Protein AF-A0A357LC87-F1 (afdb_monomer_lite)

Structure (mmCIF, N/CA/C/O backbone):
data_AF-A0A357LC87-F1
#
_entry.id   AF-A0A357LC87-F1
#
loop_
_atom_site.group_PDB
_atom_site.id
_atom_site.type_symbol
_atom_site.label_atom_id
_atom_site.label_alt_id
_atom_site.label_comp_id
_atom_site.label_asym_id
_atom_site.label_entity_id
_atom_site.label_seq_id
_atom_site.pdbx_PDB_ins_code
_atom_site.Cartn_x
_atom_site.Cartn_y
_atom_site.Cartn_z
_atom_site.occupancy
_atom_site.B_iso_or_equiv
_atom_site.auth_seq_id
_atom_site.auth_comp_id
_atom_site.auth_asym_id
_atom_site.auth_atom_id
_atom_site.pdbx_PDB_model_num
ATOM 1 N N . ASP A 1 1 ? -2.826 4.575 5.246 1.00 96.25 1 ASP A N 1
ATOM 2 C CA . ASP A 1 1 ? -3.792 3.648 5.855 1.00 96.25 1 ASP A CA 1
ATOM 3 C C . ASP A 1 1 ? -3.957 2.447 4.936 1.00 96.25 1 ASP A C 1
ATOM 5 O O . ASP A 1 1 ? -4.585 2.566 3.891 1.00 96.25 1 ASP A O 1
ATOM 9 N N . PHE A 1 2 ? -3.353 1.313 5.291 1.00 97.56 2 PHE A N 1
ATOM 10 C CA . PHE A 1 2 ? -3.422 0.088 4.484 1.00 97.56 2 PHE A CA 1
ATOM 11 C C . PHE A 1 2 ? -4.765 -0.654 4.576 1.00 97.56 2 PHE A C 1
ATOM 13 O O . PHE A 1 2 ? -4.934 -1.678 3.922 1.00 97.56 2 PHE A O 1
ATOM 20 N N . THR A 1 3 ? -5.726 -0.149 5.352 1.00 97.06 3 THR A N 1
ATOM 21 C CA . THR A 1 3 ? -7.097 -0.678 5.392 1.00 97.06 3 THR A CA 1
ATOM 22 C C . THR A 1 3 ? -8.021 0.001 4.377 1.00 97.06 3 THR A C 1
ATOM 24 O O . THR A 1 3 ? -9.088 -0.527 4.077 1.00 97.06 3 THR A O 1
ATOM 27 N N . HIS A 1 4 ? -7.611 1.149 3.821 1.00 98.44 4 HIS A N 1
ATOM 28 C CA . HIS A 1 4 ? -8.342 1.848 2.768 1.00 98.44 4 HIS A CA 1
ATOM 29 C C . HIS A 1 4 ? -7.926 1.301 1.389 1.00 98.44 4 HIS A C 1
ATOM 31 O O . HIS A 1 4 ? -6.772 1.497 0.995 1.00 98.44 4 HIS A O 1
ATOM 37 N N . PRO A 1 5 ? -8.832 0.685 0.600 1.00 98.19 5 PRO A N 1
ATOM 38 C CA . PRO A 1 5 ? -8.463 0.000 -0.644 1.00 98.19 5 PRO A CA 1
ATOM 39 C C . PRO A 1 5 ? -7.743 0.892 -1.665 1.00 98.19 5 PRO A C 1
ATOM 41 O O . PRO A 1 5 ? -6.733 0.491 -2.238 1.00 98.19 5 PRO A O 1
ATOM 44 N N . GLU A 1 6 ? -8.214 2.126 -1.860 1.00 98.69 6 GLU A N 1
ATOM 45 C CA . GLU A 1 6 ? -7.580 3.055 -2.808 1.00 98.69 6 GLU A CA 1
ATOM 46 C C . GLU A 1 6 ? -6.209 3.550 -2.333 1.00 98.69 6 GLU A C 1
ATOM 48 O O . GLU A 1 6 ? -5.278 3.606 -3.131 1.00 98.69 6 GLU A O 1
ATOM 53 N N . ALA A 1 7 ? -6.038 3.844 -1.036 1.00 98.62 7 ALA A N 1
ATOM 54 C CA . ALA A 1 7 ? -4.738 4.226 -0.485 1.00 98.62 7 ALA A CA 1
ATOM 55 C C . ALA A 1 7 ? -3.731 3.069 -0.564 1.00 98.62 7 ALA A C 1
ATOM 57 O O . ALA A 1 7 ? -2.556 3.295 -0.855 1.00 98.62 7 ALA A O 1
ATOM 58 N N . TYR A 1 8 ? -4.198 1.834 -0.352 1.00 98.75 8 TYR A N 1
ATOM 59 C CA . TYR A 1 8 ? -3.400 0.625 -0.534 1.00 98.75 8 TYR A CA 1
ATOM 60 C C . TYR A 1 8 ? -2.928 0.488 -1.987 1.00 98.75 8 TYR A C 1
ATOM 62 O O . TYR A 1 8 ? -1.730 0.370 -2.238 1.00 98.75 8 TYR A O 1
ATOM 70 N N . ALA A 1 9 ? -3.852 0.567 -2.951 1.00 98.75 9 ALA A N 1
ATOM 71 C CA . ALA A 1 9 ? -3.531 0.464 -4.374 1.00 98.75 9 ALA A CA 1
ATOM 72 C C . ALA A 1 9 ? -2.582 1.581 -4.832 1.00 98.75 9 ALA A C 1
ATOM 74 O O . ALA A 1 9 ? -1.592 1.309 -5.510 1.00 98.75 9 ALA A O 1
ATOM 75 N N . PHE A 1 10 ? -2.845 2.817 -4.405 1.00 98.69 10 PHE A N 1
ATOM 76 C CA . PHE A 1 10 ? -1.994 3.970 -4.677 1.00 98.69 10 PHE A CA 1
ATOM 77 C C . PHE A 1 10 ? -0.567 3.768 -4.158 1.00 98.69 10 PHE A C 1
ATOM 79 O O . PHE A 1 10 ? 0.389 3.997 -4.897 1.00 98.69 10 PHE A O 1
ATOM 86 N N . TRP A 1 11 ? -0.411 3.334 -2.901 1.00 98.56 11 TRP A N 1
ATOM 87 C CA . TRP A 1 11 ? 0.914 3.145 -2.310 1.00 98.56 11 TRP A CA 1
ATOM 88 C C . TRP A 1 11 ? 1.669 1.984 -2.957 1.00 98.56 11 TRP A C 1
ATOM 90 O O . TRP A 1 11 ? 2.846 2.133 -3.279 1.00 98.56 11 TRP A O 1
ATOM 100 N N . ARG A 1 12 ? 0.996 0.854 -3.216 1.00 98.56 12 ARG A N 1
ATOM 101 C CA . ARG A 1 12 ? 1.579 -0.277 -3.955 1.00 98.56 12 ARG A CA 1
ATOM 102 C C . ARG A 1 12 ? 2.111 0.188 -5.311 1.00 98.56 12 ARG A C 1
ATOM 104 O O . ARG A 1 12 ? 3.289 -0.002 -5.604 1.00 98.56 12 ARG A O 1
ATOM 111 N N . ASP A 1 13 ? 1.269 0.850 -6.101 1.00 98.56 13 ASP A N 1
ATOM 112 C CA . ASP A 1 13 ? 1.580 1.183 -7.494 1.00 98.56 13 ASP A CA 1
ATOM 113 C C . ASP A 1 13 ? 2.614 2.315 -7.620 1.00 98.56 13 ASP A C 1
ATOM 115 O O . ASP A 1 13 ? 3.296 2.409 -8.638 1.00 98.56 13 ASP A O 1
ATOM 119 N N . ARG A 1 14 ? 2.837 3.111 -6.564 1.00 98.00 14 ARG A N 1
ATOM 120 C CA . ARG A 1 14 ? 3.906 4.124 -6.525 1.00 98.00 14 ARG A CA 1
ATOM 121 C C . ARG A 1 14 ? 5.321 3.541 -6.615 1.00 98.00 14 ARG A C 1
ATOM 123 O O . ARG A 1 14 ? 6.240 4.260 -6.990 1.00 98.00 14 ARG A O 1
ATOM 130 N N . HIS A 1 15 ? 5.507 2.260 -6.299 1.00 98.12 15 HIS A N 1
ATOM 131 C CA . HIS A 1 15 ? 6.814 1.612 -6.423 1.00 98.12 15 HIS A CA 1
ATOM 132 C C . HIS A 1 15 ? 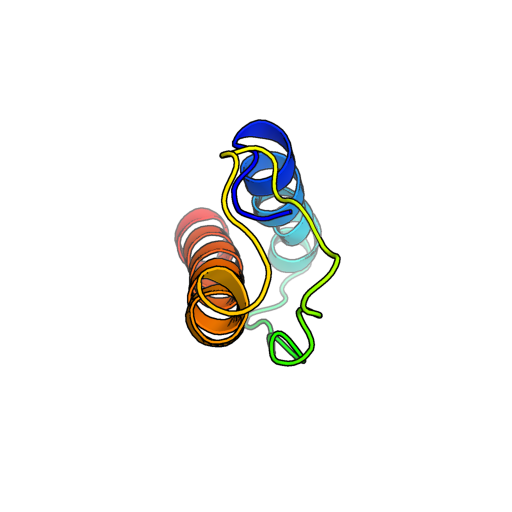7.160 1.260 -7.875 1.00 98.12 15 HIS A C 1
ATOM 134 O O . HIS A 1 15 ? 8.327 1.006 -8.154 1.00 98.12 15 HIS A O 1
ATOM 140 N N . LYS A 1 16 ? 6.188 1.268 -8.803 1.00 98.31 16 LYS A N 1
ATOM 141 C CA . LYS A 1 16 ? 6.422 0.932 -10.215 1.00 98.31 16 LYS A CA 1
ATOM 142 C C . LYS A 1 16 ? 7.556 1.760 -10.816 1.00 98.31 16 LYS A C 1
ATOM 144 O O . LYS A 1 16 ? 8.446 1.194 -11.433 1.00 98.31 16 LYS A O 1
ATOM 149 N N . ASP A 1 17 ? 7.553 3.069 -10.581 1.00 98.12 17 ASP A N 1
ATOM 150 C CA . ASP A 1 17 ? 8.562 3.973 -11.142 1.00 98.12 17 ASP A CA 1
ATOM 151 C C . ASP A 1 17 ? 9.981 3.636 -10.648 1.00 98.12 17 ASP A C 1
ATOM 153 O O . ASP A 1 17 ? 10.951 3.887 -11.355 1.00 98.12 17 ASP A O 1
ATOM 157 N N . LEU A 1 18 ? 10.118 3.041 -9.453 1.00 98.31 18 LEU A N 1
ATOM 158 C CA . LEU A 1 18 ? 11.404 2.563 -8.935 1.00 98.31 18 LEU A CA 1
ATOM 159 C C . LEU A 1 18 ? 11.862 1.295 -9.666 1.00 98.31 18 LEU A C 1
ATOM 161 O O . LEU A 1 18 ? 13.028 1.190 -10.043 1.00 98.31 18 LEU A O 1
ATOM 165 N N . PHE A 1 19 ? 10.951 0.348 -9.896 1.00 98.25 19 PHE A N 1
ATOM 166 C CA . PHE A 1 19 ? 11.255 -0.865 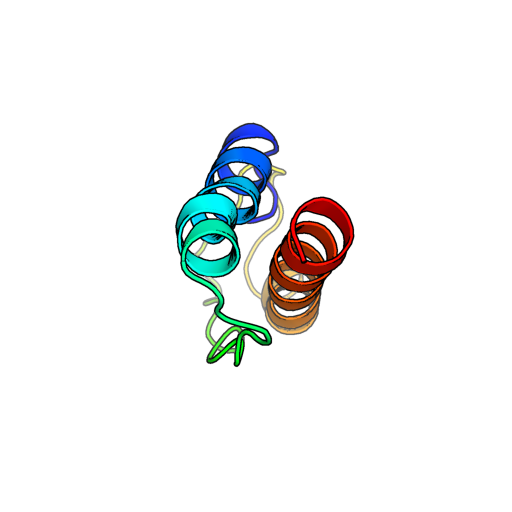-10.660 1.00 98.25 19 PHE A CA 1
ATOM 167 C C . PHE A 1 19 ? 11.559 -0.546 -12.134 1.00 98.25 19 PHE A C 1
ATOM 169 O O . PHE A 1 19 ? 12.511 -1.085 -12.691 1.00 98.25 19 PHE A O 1
ATOM 176 N N . ASP A 1 20 ? 10.844 0.409 -12.742 1.00 98.12 20 ASP A N 1
ATOM 177 C CA . ASP A 1 20 ? 11.070 0.852 -14.127 1.00 98.12 20 ASP A CA 1
ATOM 178 C C . ASP A 1 20 ? 12.488 1.418 -14.357 1.00 98.12 20 ASP A C 1
ATOM 180 O O . ASP A 1 20 ? 13.000 1.355 -15.476 1.00 98.12 20 ASP A O 1
ATOM 184 N N . ILE A 1 21 ? 13.135 1.962 -13.316 1.00 98.38 21 ILE A N 1
ATOM 185 C CA . ILE A 1 21 ? 14.521 2.466 -13.380 1.00 98.38 21 ILE A CA 1
ATOM 186 C C . ILE A 1 21 ? 15.570 1.431 -12.937 1.00 98.38 21 ILE A C 1
ATOM 188 O O . ILE A 1 21 ? 16.753 1.765 -12.860 1.00 98.38 21 ILE A O 1
ATOM 192 N N . GLY A 1 22 ? 15.156 0.191 -12.658 1.00 98.06 22 GLY A N 1
ATOM 193 C CA . GLY A 1 22 ? 16.045 -0.930 -12.347 1.00 98.06 22 GLY A CA 1
ATOM 194 C C . GLY A 1 22 ? 16.348 -1.148 -10.862 1.00 98.06 22 GLY A C 1
ATOM 195 O O . GLY A 1 22 ? 17.378 -1.732 -10.544 1.00 98.06 22 GLY A O 1
ATOM 196 N N . VAL A 1 23 ? 15.508 -0.673 -9.935 1.00 98.38 23 VAL A N 1
ATOM 197 C CA . VAL A 1 23 ? 15.616 -1.074 -8.519 1.00 98.38 23 VAL A CA 1
ATOM 198 C C . VAL A 1 23 ? 15.122 -2.512 -8.356 1.00 98.38 23 VAL A C 1
ATOM 200 O O . VAL A 1 23 ? 13.949 -2.770 -8.582 1.00 98.38 23 VAL A O 1
ATOM 203 N N . ASP A 1 24 ? 15.974 -3.429 -7.890 1.00 96.81 24 ASP A N 1
ATOM 204 C CA . ASP A 1 24 ? 15.610 -4.853 -7.746 1.00 96.81 24 ASP A CA 1
ATOM 205 C C . ASP A 1 24 ? 14.918 -5.204 -6.414 1.00 96.81 24 ASP A C 1
ATOM 207 O O . ASP A 1 24 ? 14.327 -6.271 -6.257 1.00 96.81 24 ASP A O 1
ATOM 211 N N . MET A 1 25 ? 15.030 -4.345 -5.395 1.00 95.88 25 MET A N 1
ATOM 212 C CA . MET A 1 25 ? 14.520 -4.635 -4.052 1.00 95.88 25 MET A CA 1
ATOM 213 C C . MET A 1 25 ? 14.154 -3.361 -3.294 1.00 95.88 25 MET A C 1
ATOM 215 O O . MET A 1 25 ? 14.871 -2.362 -3.330 1.00 95.88 25 MET A O 1
ATOM 219 N N . ILE A 1 26 ? 13.077 -3.444 -2.510 1.00 97.31 26 ILE A N 1
ATOM 220 C CA . ILE A 1 26 ? 12.677 -2.417 -1.548 1.00 97.31 26 ILE A CA 1
ATOM 221 C C . ILE A 1 26 ? 12.931 -2.909 -0.119 1.00 97.31 26 ILE A C 1
ATOM 223 O O . ILE A 1 26 ? 12.407 -3.941 0.299 1.00 97.31 26 ILE A O 1
ATOM 227 N N . LYS A 1 27 ? 13.685 -2.129 0.663 1.00 98.06 27 LYS A N 1
ATOM 228 C 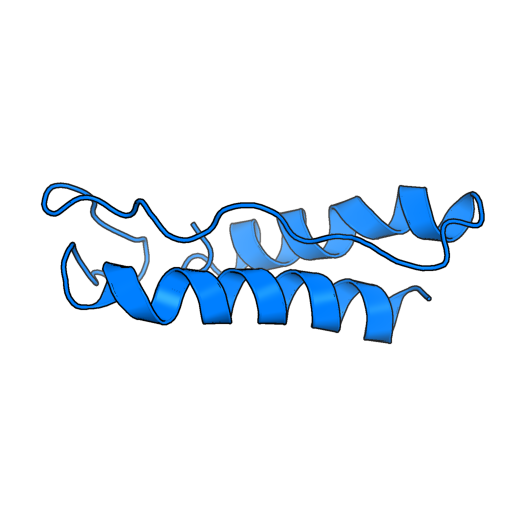CA . LYS A 1 27 ? 13.750 -2.279 2.122 1.00 98.06 27 LYS A CA 1
ATOM 229 C C . LYS A 1 27 ? 12.559 -1.542 2.746 1.00 98.06 27 LYS A C 1
ATOM 231 O O . LYS A 1 27 ? 12.600 -0.323 2.900 1.00 98.06 27 LYS A O 1
ATOM 236 N N . ALA A 1 28 ? 11.515 -2.277 3.115 1.00 96.62 28 ALA A N 1
ATOM 237 C CA . ALA A 1 28 ? 10.344 -1.726 3.793 1.00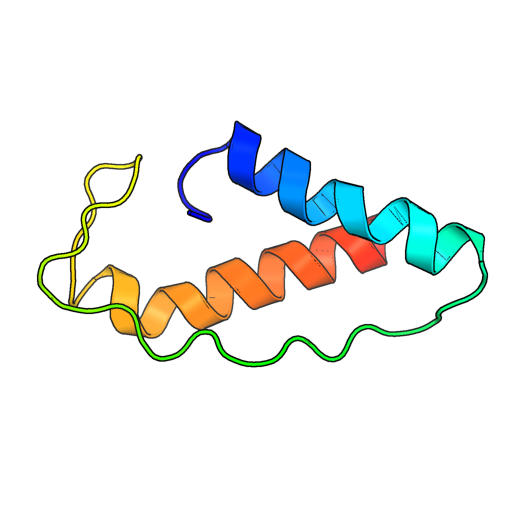 96.62 28 ALA A CA 1
ATOM 238 C C . ALA A 1 28 ? 10.658 -1.421 5.274 1.00 96.62 28 ALA A C 1
ATOM 240 O O . ALA A 1 28 ? 10.716 -2.331 6.095 1.00 96.62 28 ALA A O 1
ATOM 241 N N . ASP A 1 29 ? 10.895 -0.148 5.606 1.00 97.88 29 ASP A N 1
ATOM 242 C CA . ASP A 1 29 ? 11.217 0.304 6.974 1.00 97.88 29 ASP A CA 1
ATOM 243 C C . ASP A 1 29 ? 9.980 0.795 7.752 1.00 97.88 29 ASP A C 1
ATOM 245 O O . ASP A 1 29 ? 8.999 1.210 7.129 1.00 97.88 29 ASP A O 1
ATOM 249 N N . PHE A 1 30 ? 10.057 0.818 9.089 1.00 97.62 30 PHE A N 1
ATOM 250 C CA . PHE A 1 30 ? 8.958 1.127 10.028 1.00 97.62 30 PHE A CA 1
ATOM 251 C C . PHE A 1 30 ? 7.787 0.117 10.006 1.00 97.62 30 PHE A C 1
ATOM 253 O O . PHE A 1 30 ? 7.909 -1.027 9.568 1.00 97.62 30 PHE A O 1
ATOM 260 N N . GLY A 1 31 ? 6.629 0.547 10.516 1.00 95.94 31 GLY A N 1
ATOM 261 C CA . GLY A 1 31 ? 5.381 -0.215 10.582 1.00 95.94 31 GLY A CA 1
ATOM 262 C C . GLY A 1 31 ? 4.939 -0.551 12.007 1.00 95.94 31 GLY A C 1
ATOM 263 O O . GLY A 1 31 ? 3.887 -1.161 12.176 1.00 95.94 31 GLY A O 1
ATOM 264 N N . GLU A 1 32 ? 5.712 -0.146 13.015 1.00 96.19 32 GLU A N 1
ATOM 265 C CA . GLU A 1 32 ? 5.569 -0.545 14.416 1.00 96.19 32 GLU A CA 1
ATOM 266 C 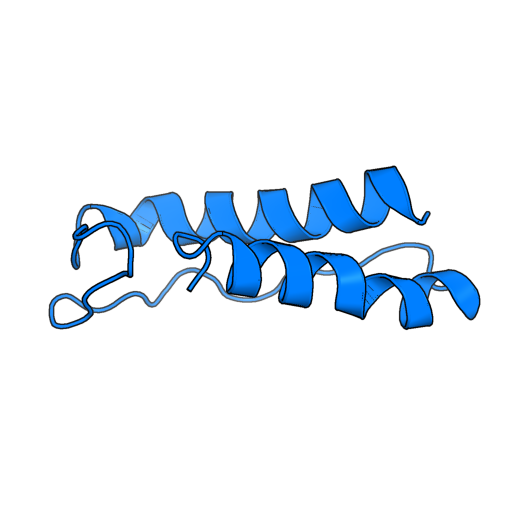C . GLU A 1 32 ? 4.791 0.452 15.294 1.00 96.19 32 GLU A C 1
ATOM 268 O O . GLU A 1 32 ? 4.277 0.072 16.339 1.00 96.19 32 GLU A O 1
ATOM 273 N N . GLN A 1 33 ? 4.660 1.723 14.897 1.00 95.50 33 GLN A N 1
ATOM 274 C CA . GLN A 1 33 ? 4.078 2.781 15.747 1.00 95.50 33 GLN A CA 1
ATOM 275 C C . GLN A 1 33 ? 2.652 3.195 15.350 1.00 95.50 33 GLN A C 1
ATOM 277 O O . GLN A 1 33 ? 2.379 4.370 15.101 1.00 95.50 33 GLN A O 1
ATOM 282 N N . VAL A 1 34 ? 1.704 2.254 15.334 1.00 96.19 34 VAL A N 1
ATOM 283 C CA . VAL A 1 34 ? 0.275 2.629 15.347 1.00 96.19 34 VAL A CA 1
ATOM 284 C C . VAL A 1 34 ? -0.160 2.885 16.790 1.00 96.19 34 VAL A C 1
ATOM 286 O O . VAL A 1 34 ? -0.017 2.009 17.645 1.00 96.19 34 VAL A O 1
ATOM 289 N N . LEU A 1 35 ? -0.674 4.088 17.063 1.00 95.62 35 LEU A N 1
ATOM 290 C CA . LEU A 1 35 ? -1.068 4.537 18.403 1.00 95.62 35 LEU A CA 1
ATOM 291 C C . LEU A 1 35 ? -2.554 4.284 18.685 1.00 95.62 35 LEU A C 1
ATOM 293 O O . LEU A 1 35 ? -3.380 4.230 17.776 1.00 95.62 35 LEU A O 1
ATOM 297 N N . GLU A 1 36 ? -2.909 4.199 19.967 1.00 91.88 36 GLU A N 1
ATOM 298 C CA . GLU A 1 36 ? -4.251 3.825 20.432 1.00 91.88 36 GLU A CA 1
ATOM 299 C C . GLU A 1 36 ? -5.382 4.722 19.897 1.00 91.88 36 GLU A C 1
ATOM 301 O O . GLU A 1 36 ? -6.452 4.230 19.545 1.00 91.88 36 GLU A O 1
ATOM 306 N N . GLY A 1 37 ? -5.134 6.029 19.769 1.00 93.31 37 GLY A N 1
ATOM 307 C CA . GLY A 1 37 ? -6.123 7.001 19.289 1.00 93.31 37 GLY A CA 1
ATOM 308 C C . GLY A 1 37 ? -6.349 7.014 17.773 1.00 93.31 37 GLY A C 1
ATOM 309 O O . GLY A 1 37 ? -7.200 7.765 17.298 1.00 93.31 37 GLY A O 1
ATOM 310 N N . MET A 1 38 ? -5.594 6.227 17.001 1.00 95.38 38 MET A N 1
ATOM 311 C CA . MET A 1 38 ? -5.723 6.189 15.544 1.00 95.38 38 MET A CA 1
ATOM 312 C C . MET A 1 38 ? -6.916 5.325 15.118 1.00 95.38 38 MET A C 1
ATOM 314 O O . MET A 1 38 ? -7.159 4.250 15.670 1.00 95.38 38 MET A O 1
ATOM 318 N N . VAL A 1 39 ? -7.645 5.798 14.105 1.00 95.56 39 VAL A N 1
ATOM 319 C CA . VAL A 1 39 ? -8.804 5.119 13.514 1.00 95.56 39 VAL A CA 1
ATOM 320 C C . VAL A 1 39 ? -8.517 4.871 12.043 1.00 95.56 39 VAL A C 1
ATOM 322 O O . VAL A 1 39 ? -8.199 5.819 11.324 1.00 95.56 39 VAL A O 1
ATOM 325 N N . ALA A 1 40 ? -8.621 3.619 11.607 1.00 96.44 40 ALA A N 1
ATOM 326 C CA . ALA A 1 40 ? -8.434 3.258 10.210 1.00 96.44 40 ALA A CA 1
ATOM 327 C C . ALA A 1 40 ? -9.761 3.238 9.440 1.00 96.44 40 ALA A C 1
ATOM 329 O O . ALA A 1 40 ? -10.848 3.191 10.020 1.00 96.44 40 ALA A O 1
ATOM 330 N N . SER A 1 41 ? -9.672 3.265 8.115 1.00 97.50 41 SER A N 1
ATOM 331 C CA . SER A 1 41 ? -10.804 3.329 7.192 1.00 97.50 41 SER A CA 1
ATOM 332 C C . SER A 1 41 ? -11.770 2.152 7.316 1.00 97.50 41 SER A C 1
ATOM 334 O O . SER A 1 41 ? -12.948 2.313 7.010 1.00 97.50 41 SER A O 1
ATOM 336 N N . ASN A 1 42 ? -11.303 0.976 7.740 1.00 96.06 42 ASN A N 1
ATOM 337 C CA . ASN A 1 42 ? -12.160 -0.188 7.983 1.00 96.06 42 ASN A CA 1
ATOM 338 C C . ASN A 1 42 ? -12.842 -0.178 9.368 1.00 96.06 42 ASN A C 1
ATOM 340 O O . ASN A 1 42 ? -13.551 -1.126 9.697 1.00 96.06 42 ASN A O 1
ATOM 344 N N . GLY A 1 43 ? -12.625 0.864 10.177 1.00 95.38 43 GLY A N 1
ATOM 345 C CA . GLY A 1 43 ? -13.181 1.016 11.523 1.00 95.38 43 GLY A CA 1
ATOM 346 C C . GLY A 1 43 ? -12.321 0.434 12.651 1.00 95.38 43 GLY A C 1
ATOM 347 O O . GLY A 1 43 ? -12.612 0.704 13.817 1.00 95.38 43 GLY A O 1
ATOM 348 N N . GLU A 1 44 ? -11.255 -0.308 12.334 1.00 94.69 44 GLU A N 1
ATOM 349 C CA . GLU A 1 44 ? -10.317 -0.842 13.328 1.00 94.69 44 GLU A CA 1
ATOM 350 C C . GLU A 1 44 ? -9.492 0.274 13.986 1.00 94.69 44 GLU A C 1
ATOM 352 O O . GLU A 1 44 ? -9.317 1.373 13.443 1.00 94.69 44 GLU A O 1
ATOM 357 N N . ARG A 1 45 ? -8.982 -0.004 15.190 1.00 93.81 45 ARG A N 1
ATOM 358 C CA . ARG A 1 45 ? -8.322 0.995 16.043 1.00 93.81 45 ARG A CA 1
ATOM 359 C C . ARG A 1 45 ? -7.149 0.424 16.822 1.00 93.81 45 ARG A C 1
ATOM 361 O O . ARG A 1 45 ? -7.142 -0.756 17.176 1.00 93.81 45 ARG A O 1
ATOM 368 N N . GLY A 1 46 ? -6.211 1.310 17.160 1.00 86.44 46 GLY A N 1
ATOM 369 C CA . GLY A 1 46 ? -5.205 1.098 18.201 1.00 86.44 46 GLY A CA 1
ATOM 370 C C . GLY A 1 46 ? -4.573 -0.295 18.200 1.00 86.44 46 GLY A C 1
ATOM 371 O O . GLY A 1 46 ? -3.895 -0.674 17.249 1.00 86.44 46 GLY A O 1
ATOM 372 N N . HIS A 1 47 ? -4.822 -1.061 19.268 1.00 87.56 47 HIS A N 1
ATOM 373 C CA . HIS A 1 47 ? -4.218 -2.373 19.526 1.00 87.56 47 HIS A CA 1
ATOM 374 C C . HIS A 1 47 ? -4.476 -3.418 18.428 1.00 87.56 47 HIS A C 1
ATOM 376 O O . HIS A 1 47 ? -3.582 -4.205 18.118 1.00 87.56 47 HIS A O 1
ATOM 382 N N . ALA A 1 48 ? -5.668 -3.431 17.820 1.00 90.12 48 ALA A N 1
ATOM 383 C CA . ALA A 1 48 ? -5.977 -4.366 16.734 1.00 90.12 48 ALA A CA 1
ATOM 384 C C . ALA A 1 48 ? -5.093 -4.105 15.505 1.00 90.12 48 ALA A C 1
ATOM 386 O O . ALA A 1 48 ? -4.671 -5.040 14.825 1.00 90.12 48 ALA A O 1
ATOM 387 N N . LEU A 1 49 ? -4.760 -2.833 15.262 1.00 95.69 49 LEU A N 1
ATOM 388 C CA . LEU A 1 49 ? -3.903 -2.420 14.158 1.00 95.69 49 LEU A CA 1
ATOM 389 C C . LEU A 1 49 ? -2.416 -2.494 14.496 1.00 95.69 49 LEU A C 1
ATOM 391 O O . LEU A 1 49 ? -1.638 -2.835 13.615 1.00 95.69 49 LEU A O 1
ATOM 395 N N . HIS A 1 50 ? -2.025 -2.226 15.743 1.00 96.19 50 HIS A N 1
ATOM 396 C CA . HIS A 1 50 ? -0.627 -2.084 16.164 1.00 96.19 50 HIS A CA 1
ATOM 397 C C . HIS A 1 50 ? 0.301 -3.172 15.618 1.00 96.19 50 HIS A C 1
ATOM 399 O O . HIS A 1 50 ? 1.254 -2.868 14.906 1.00 96.19 50 HIS A O 1
ATOM 405 N N . ASN A 1 51 ? -0.029 -4.440 15.861 1.00 94.50 51 ASN A N 1
ATOM 406 C CA . ASN A 1 51 ? 0.819 -5.548 15.421 1.00 94.50 51 ASN A CA 1
ATOM 407 C C . ASN A 1 51 ? 0.594 -5.934 13.952 1.00 94.50 51 ASN A C 1
ATOM 409 O O . ASN A 1 51 ? 1.535 -6.317 13.259 1.00 94.50 51 ASN A O 1
ATOM 413 N N . VAL A 1 52 ? -0.645 -5.853 13.453 1.00 96.25 52 VAL A N 1
ATOM 414 C CA . VAL A 1 52 ? -0.957 -6.287 12.079 1.00 96.25 52 VAL A CA 1
ATOM 415 C C . VAL A 1 52 ? -0.493 -5.270 11.033 1.00 96.25 52 VAL A C 1
ATOM 417 O O . VAL A 1 52 ? -0.303 -5.631 9.873 1.00 96.25 52 VAL A O 1
ATOM 420 N N . TYR A 1 53 ? -0.271 -4.008 11.409 1.00 97.25 53 TYR A N 1
ATOM 421 C CA . TYR A 1 53 ? 0.075 -2.957 10.454 1.00 97.25 53 TYR A CA 1
ATOM 422 C C . TYR A 1 53 ? 1.419 -3.207 9.768 1.00 97.25 53 TYR A C 1
ATOM 424 O O . TYR A 1 53 ? 1.524 -3.022 8.554 1.00 97.25 53 TYR A O 1
ATOM 432 N N . ALA A 1 54 ? 2.409 -3.722 10.503 1.00 97.56 54 ALA A N 1
ATOM 433 C CA . ALA A 1 54 ? 3.678 -4.155 9.925 1.00 97.56 54 ALA A CA 1
ATOM 434 C C . ALA A 1 54 ? 3.469 -5.220 8.833 1.00 97.56 54 ALA A C 1
ATOM 436 O O . ALA A 1 54 ? 4.077 -5.138 7.765 1.00 97.56 54 ALA A O 1
ATOM 437 N N . TYR A 1 55 ? 2.558 -6.177 9.045 1.00 97.94 55 TYR A N 1
ATOM 438 C CA . TYR A 1 55 ? 2.194 -7.164 8.026 1.00 97.94 55 TYR A CA 1
ATOM 439 C C . TYR A 1 55 ? 1.494 -6.520 6.823 1.00 97.94 55 TYR A C 1
ATOM 441 O O . TYR A 1 55 ? 1.875 -6.795 5.687 1.00 97.94 55 TYR A O 1
ATOM 449 N N . LEU A 1 56 ? 0.508 -5.642 7.043 1.00 98.06 56 LEU A N 1
ATOM 450 C CA . LEU A 1 56 ? -0.214 -4.973 5.953 1.00 98.06 56 LEU A CA 1
ATOM 451 C C . LEU A 1 56 ? 0.724 -4.154 5.056 1.00 98.06 56 LEU A C 1
ATOM 453 O O . LEU A 1 56 ? 0.602 -4.201 3.830 1.00 98.06 56 LEU A O 1
ATOM 457 N N . TYR A 1 57 ? 1.678 -3.450 5.666 1.00 98.50 57 TYR A N 1
ATOM 458 C CA . TYR A 1 57 ? 2.701 -2.692 4.959 1.00 98.50 57 TYR A CA 1
ATOM 459 C C . TYR A 1 57 ? 3.633 -3.600 4.149 1.00 98.50 57 TYR A C 1
ATOM 461 O O . TYR A 1 57 ? 3.764 -3.415 2.938 1.00 98.50 57 TYR A O 1
ATOM 469 N N . ASN A 1 58 ? 4.225 -4.617 4.784 1.00 98.62 58 ASN A N 1
ATOM 470 C CA . ASN A 1 58 ? 5.123 -5.550 4.098 1.00 98.62 58 ASN A CA 1
ATOM 471 C C . ASN A 1 58 ? 4.412 -6.288 2.960 1.00 98.62 58 ASN A C 1
ATOM 473 O O . ASN A 1 58 ? 4.975 -6.438 1.879 1.00 98.62 58 ASN A O 1
ATOM 477 N N . LYS A 1 59 ? 3.147 -6.674 3.160 1.00 98.69 59 LYS A N 1
ATOM 478 C CA . LYS A 1 59 ? 2.305 -7.250 2.109 1.00 98.69 59 LYS A CA 1
ATOM 479 C C . LYS A 1 59 ? 2.142 -6.284 0.932 1.00 98.69 59 LYS A C 1
ATOM 481 O O . LYS A 1 59 ? 2.302 -6.702 -0.207 1.00 98.69 59 LYS A O 1
ATOM 486 N N . CYS A 1 60 ? 1.864 -5.005 1.193 1.00 98.75 60 CYS A N 1
ATOM 487 C CA . CYS A 1 60 ? 1.723 -3.990 0.144 1.00 98.75 60 CYS A CA 1
ATOM 488 C C . CYS A 1 60 ? 2.997 -3.839 -0.700 1.00 98.75 60 CYS A C 1
ATOM 490 O O . CYS A 1 60 ? 2.912 -3.753 -1.923 1.00 98.75 60 CYS A O 1
ATOM 492 N N . VAL A 1 61 ? 4.170 -3.819 -0.062 1.00 98.50 61 VAL A N 1
ATOM 493 C CA . VAL A 1 61 ? 5.460 -3.719 -0.766 1.00 98.50 61 VAL A CA 1
ATOM 494 C C . VAL A 1 61 ? 5.776 -5.012 -1.524 1.00 98.50 61 VAL A C 1
ATOM 496 O O . VAL A 1 61 ? 6.199 -4.955 -2.677 1.00 98.50 61 VAL A O 1
ATOM 499 N N . TYR A 1 62 ? 5.509 -6.174 -0.923 1.00 98.56 62 TYR A N 1
ATOM 500 C CA . TYR A 1 62 ? 5.659 -7.472 -1.582 1.00 98.56 62 TYR A CA 1
ATOM 501 C C . TYR A 1 62 ? 4.785 -7.582 -2.837 1.00 98.56 62 TYR A C 1
ATOM 503 O O . TYR A 1 62 ? 5.272 -7.991 -3.885 1.00 98.56 62 TYR A O 1
ATOM 511 N N . GLU A 1 63 ? 3.514 -7.181 -2.763 1.00 98.62 63 GLU A N 1
ATOM 512 C CA . GLU A 1 63 ? 2.617 -7.182 -3.924 1.00 98.62 63 GLU A CA 1
ATOM 513 C C . GLU A 1 63 ? 3.079 -6.212 -5.017 1.00 98.62 63 GLU A C 1
ATOM 515 O O . GLU A 1 63 ? 2.875 -6.490 -6.197 1.00 98.62 63 GLU A O 1
ATOM 520 N N . ALA A 1 64 ? 3.708 -5.090 -4.652 1.00 98.44 64 ALA A N 1
ATOM 521 C CA . ALA A 1 64 ? 4.311 -4.190 -5.629 1.00 98.44 64 ALA A CA 1
ATOM 522 C C . ALA A 1 64 ? 5.484 -4.865 -6.351 1.00 98.44 64 ALA A C 1
ATOM 524 O O . ALA A 1 64 ? 5.516 -4.867 -7.579 1.00 98.44 64 ALA A O 1
ATOM 525 N N . ALA A 1 65 ? 6.394 -5.493 -5.600 1.00 98.19 65 ALA A N 1
ATOM 526 C CA . ALA A 1 65 ? 7.511 -6.243 -6.169 1.00 98.19 65 ALA A CA 1
ATOM 527 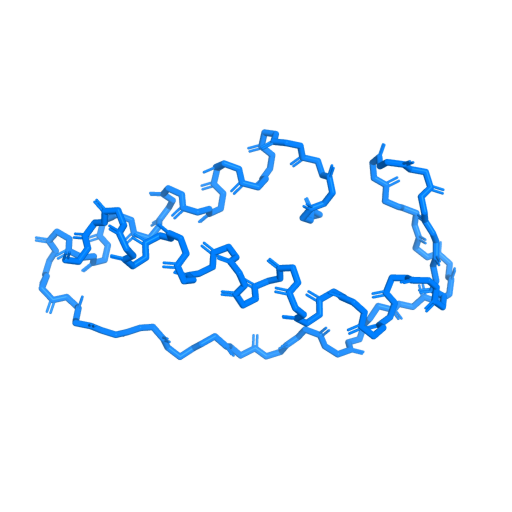C C . ALA A 1 65 ? 7.020 -7.396 -7.058 1.00 98.19 65 ALA A C 1
ATOM 529 O O . ALA A 1 65 ? 7.429 -7.496 -8.203 1.00 98.19 65 ALA A O 1
ATOM 530 N N . ALA A 1 66 ? 6.060 -8.201 -6.598 1.00 98.12 66 ALA A N 1
ATOM 531 C CA . ALA A 1 66 ? 5.497 -9.301 -7.385 1.00 98.12 66 ALA A CA 1
ATOM 532 C C . ALA A 1 66 ? 4.800 -8.845 -8.682 1.00 98.12 66 ALA A C 1
ATOM 534 O O . ALA A 1 66 ? 4.606 -9.650 -9.591 1.00 98.12 66 ALA A O 1
ATOM 535 N N . ARG A 1 67 ? 4.375 -7.577 -8.755 1.00 97.88 67 ARG A N 1
ATOM 536 C CA . ARG A 1 67 ? 3.683 -7.010 -9.918 1.00 97.88 67 ARG A CA 1
ATOM 537 C C . ARG A 1 67 ? 4.621 -6.319 -10.907 1.00 97.88 67 ARG A C 1
ATOM 539 O O . ARG A 1 67 ? 4.292 -6.285 -12.092 1.00 97.88 67 ARG A O 1
ATOM 546 N N . TYR A 1 68 ? 5.700 -5.709 -10.422 1.00 97.56 68 TYR A N 1
ATOM 547 C CA . TYR A 1 68 ? 6.511 -4.771 -11.202 1.00 97.56 68 TYR A CA 1
ATOM 548 C C . TYR A 1 68 ? 8.000 -5.116 -11.285 1.00 97.56 68 TYR A C 1
ATOM 550 O O . TYR A 1 68 ? 8.666 -4.540 -12.140 1.00 97.56 68 TYR A O 1
ATOM 558 N N . CYS A 1 69 ? 8.507 -6.004 -10.426 1.00 90.06 69 CYS A N 1
ATOM 559 C CA . CYS A 1 69 ? 9.882 -6.502 -10.477 1.00 90.06 69 CYS A CA 1
ATOM 560 C C . CYS A 1 69 ? 10.023 -7.666 -11.466 1.00 90.06 69 CYS A C 1
ATOM 562 O O . CYS A 1 69 ? 9.058 -8.455 -11.603 1.00 90.06 69 CYS A O 1
#

Radius of gyration: 13.02 Å; chains: 1; bounding box: 29×16×35 Å

pLDDT: mean 96.76, std 2.53, range [86.44, 98.75]

Foldseek 3Di:
DLVDVVVLVVVLQVCLVVVVVPDLDDDQDDQQDFAQPDADPVRDGHPVRRVCRSVSSVVSNVVSNVVRD

Secondary structure (DSSP, 8-state):
-TTSHHHHHHHHHTTHHHHHTT-------------TT-B-TTS-BHHHHHHHHHHHHHHHHHHHHHHH-

Sequence (69 aa):
DFTHPEAYAFWRDRHKDLFDIGVDMIKADFGEQVLEGMVASNGERGHALHNVYAYLYNKCVYEAAARYC